Protein AF-A0AAD4LTW0-F1 (afdb_monomer_lite)

Secondary structure (DSSP, 8-state):
---TT-HHHHHHHHHHHHHHHHHHHHHHHHHHHHHHHHHHHHHTTSS---THHHHHHHHHHHHHHHHHHHHHHHH--S---HHHHHHHHHHHHHHHHHHHHHHHHHHHHHHTTT-HHHHHHHHHHHHHHHHHHHH-

Radius of gyration: 19.33 Å; chains: 1; bounding box: 60×32×52 Å

Sequence (136 aa):
MVNFHDPGVIAQDACAYVKLWHAVDGLFIWEFFTTLDYEWSVIVGRRPYRWTIWVYSLTRLSTLVAVVLNMLGFDSKTPLNCQVWAVFELIFAYLAFGAASLLIVLRIVAIWNRNRIAVAIAAGAWLTNIGFLIHG

Structure (mmCIF, N/CA/C/O backbone):
data_AF-A0AAD4LTW0-F1
#
_entry.id   AF-A0AAD4LTW0-F1
#
loop_
_atom_site.group_PDB
_atom_site.id
_atom_site.type_symbol
_atom_site.label_atom_id
_atom_site.label_alt_id
_atom_site.label_comp_id
_atom_site.label_asym_id
_atom_site.label_entity_id
_atom_site.label_seq_id
_atom_site.pdbx_PDB_ins_code
_atom_site.Cartn_x
_atom_site.Cartn_y
_atom_site.Cartn_z
_atom_site.occupancy
_atom_site.B_iso_or_equiv
_atom_site.auth_seq_id
_atom_site.auth_comp_id
_atom_site.auth_asym_id
_atom_site.auth_atom_id
_atom_site.pdbx_PDB_model_num
ATOM 1 N N . MET A 1 1 ? 35.722 -6.492 -3.691 1.00 62.38 1 MET A N 1
ATOM 2 C CA . MET A 1 1 ? 34.555 -5.600 -3.520 1.00 62.38 1 MET A CA 1
ATOM 3 C C . MET A 1 1 ? 33.798 -5.625 -4.835 1.00 62.38 1 MET A C 1
ATOM 5 O O . MET A 1 1 ? 34.456 -5.559 -5.866 1.00 62.38 1 MET A O 1
ATOM 9 N N . VAL A 1 2 ? 32.481 -5.840 -4.819 1.00 77.50 2 VAL A N 1
ATOM 10 C CA . VAL A 1 2 ? 31.675 -5.876 -6.053 1.00 77.50 2 VAL A CA 1
ATOM 11 C C . VAL A 1 2 ? 31.649 -4.469 -6.650 1.00 77.50 2 VAL A C 1
ATOM 13 O O . VAL A 1 2 ? 31.509 -3.497 -5.911 1.00 77.50 2 VAL A O 1
ATOM 16 N N . ASN A 1 3 ? 31.847 -4.353 -7.961 1.00 81.06 3 ASN A N 1
ATOM 17 C CA . ASN A 1 3 ? 31.843 -3.064 -8.640 1.00 81.06 3 ASN A CA 1
ATOM 18 C C . ASN A 1 3 ? 30.417 -2.754 -9.114 1.00 81.06 3 ASN A C 1
ATOM 20 O O . ASN A 1 3 ? 29.970 -3.283 -10.125 1.00 81.06 3 ASN A O 1
ATOM 24 N N . PHE A 1 4 ? 29.690 -1.925 -8.363 1.00 81.69 4 PHE A N 1
ATOM 25 C CA . PHE A 1 4 ? 28.279 -1.600 -8.631 1.00 81.69 4 PHE A CA 1
ATOM 26 C C . PHE A 1 4 ? 28.060 -0.738 -9.887 1.00 81.69 4 PHE A C 1
ATOM 28 O O . PHE A 1 4 ? 26.925 -0.541 -10.307 1.00 81.69 4 PHE A O 1
ATOM 35 N N . HIS A 1 5 ? 29.138 -0.230 -10.492 1.00 84.69 5 HIS A N 1
ATOM 36 C CA . HIS A 1 5 ? 29.098 0.498 -11.762 1.00 84.69 5 HIS A CA 1
ATOM 37 C C . HIS A 1 5 ? 29.347 -0.387 -12.989 1.00 84.69 5 HIS A C 1
ATOM 39 O O . HIS A 1 5 ? 29.292 0.111 -14.113 1.00 84.69 5 HIS A O 1
ATOM 45 N N . ASP A 1 6 ? 29.633 -1.677 -12.800 1.00 88.69 6 ASP A N 1
ATOM 46 C CA . ASP A 1 6 ? 29.799 -2.598 -13.919 1.00 88.69 6 ASP A CA 1
ATOM 47 C C . ASP A 1 6 ? 28.432 -2.868 -14.584 1.00 88.69 6 ASP A C 1
ATOM 49 O O . ASP A 1 6 ? 27.495 -3.295 -13.897 1.00 88.69 6 ASP A O 1
ATOM 53 N N . PRO A 1 7 ? 28.268 -2.638 -15.903 1.00 86.88 7 PRO A N 1
ATOM 54 C CA . PRO A 1 7 ? 26.985 -2.822 -16.588 1.00 86.88 7 PRO A CA 1
ATOM 55 C C . PRO A 1 7 ? 26.425 -4.247 -16.473 1.00 86.88 7 PRO A C 1
ATOM 57 O O . PRO A 1 7 ? 25.207 -4.424 -16.520 1.00 86.88 7 PRO A O 1
ATOM 60 N N . GLY A 1 8 ? 27.283 -5.258 -16.286 1.00 89.00 8 GLY A N 1
ATOM 61 C CA . GLY A 1 8 ? 26.850 -6.637 -16.048 1.00 89.00 8 GLY A CA 1
ATOM 62 C C . GLY A 1 8 ? 26.088 -6.808 -14.730 1.00 89.00 8 GLY A C 1
ATOM 63 O O . GLY A 1 8 ? 25.048 -7.466 -14.701 1.00 89.00 8 GLY A O 1
ATOM 64 N N . VAL A 1 9 ? 26.560 -6.161 -13.660 1.00 88.38 9 VAL A N 1
ATOM 65 C CA . VAL A 1 9 ? 25.932 -6.208 -12.329 1.00 88.38 9 VAL A CA 1
ATOM 66 C C . VAL A 1 9 ? 24.597 -5.464 -12.340 1.00 88.38 9 VAL A C 1
ATOM 68 O O . VAL A 1 9 ? 23.591 -6.003 -11.893 1.00 88.38 9 VAL A O 1
ATOM 71 N N . ILE A 1 10 ? 24.552 -4.276 -12.951 1.00 89.19 10 ILE A N 1
ATOM 72 C CA . ILE A 1 10 ? 23.327 -3.463 -13.048 1.00 89.19 10 ILE A CA 1
ATOM 73 C C . ILE A 1 10 ? 22.215 -4.215 -13.797 1.00 89.19 10 ILE A C 1
ATOM 75 O O . ILE A 1 10 ? 21.058 -4.195 -13.379 1.00 89.19 10 ILE A O 1
ATOM 79 N N . ALA A 1 11 ? 22.550 -4.904 -14.892 1.00 88.69 11 ALA A N 1
ATOM 80 C CA . ALA A 1 11 ? 21.576 -5.687 -15.652 1.00 88.69 11 ALA A CA 1
ATOM 81 C C . ALA A 1 11 ? 21.038 -6.887 -14.852 1.00 88.69 11 ALA A C 1
ATOM 83 O O . ALA A 1 11 ? 19.842 -7.193 -14.907 1.00 88.69 11 ALA A O 1
ATOM 84 N N . GLN A 1 12 ? 21.908 -7.559 -14.093 1.00 89.44 12 GLN A N 1
ATOM 85 C CA . GLN A 1 12 ? 21.513 -8.670 -13.232 1.00 89.44 12 GLN A CA 1
ATOM 86 C C . GLN A 1 12 ? 20.596 -8.198 -12.094 1.00 89.44 12 GLN A C 1
ATOM 88 O O . GLN A 1 12 ? 19.556 -8.818 -11.854 1.00 89.44 12 GLN A O 1
ATOM 93 N N . ASP A 1 13 ? 20.938 -7.079 -11.458 1.00 89.19 13 ASP A N 1
ATOM 94 C CA . ASP A 1 13 ? 20.159 -6.483 -10.374 1.00 89.19 13 ASP A CA 1
ATOM 95 C C . ASP A 1 13 ? 18.794 -5.992 -10.864 1.00 89.19 13 ASP A C 1
ATOM 97 O O . ASP A 1 13 ? 17.779 -6.263 -10.224 1.00 89.19 13 ASP A O 1
ATOM 101 N N . ALA A 1 14 ? 18.727 -5.362 -12.041 1.00 87.56 14 ALA A N 1
ATOM 102 C CA . ALA A 1 14 ? 17.462 -4.954 -12.650 1.00 87.56 14 ALA A CA 1
ATOM 103 C C . ALA A 1 14 ? 16.548 -6.159 -12.938 1.00 87.56 14 ALA A C 1
ATOM 105 O O . ALA A 1 14 ? 15.349 -6.121 -12.658 1.00 87.56 14 ALA A O 1
ATOM 106 N N . CYS A 1 15 ? 17.107 -7.264 -13.443 1.00 88.88 15 CYS A N 1
ATOM 107 C CA . CYS A 1 15 ? 16.342 -8.489 -13.680 1.00 88.88 15 CYS A CA 1
ATOM 108 C C . CYS A 1 15 ? 15.827 -9.111 -12.372 1.00 88.88 15 CYS A C 1
ATOM 110 O O . CYS A 1 15 ? 14.686 -9.577 -12.311 1.00 88.88 15 CYS A O 1
ATOM 112 N N . ALA A 1 16 ? 16.655 -9.126 -11.324 1.00 91.31 16 ALA A N 1
ATOM 113 C CA . ALA A 1 16 ? 16.257 -9.605 -10.004 1.00 91.31 16 ALA A CA 1
ATOM 114 C C . ALA A 1 16 ? 15.154 -8.724 -9.399 1.00 91.31 16 ALA A C 1
ATOM 116 O O . ALA A 1 16 ? 14.165 -9.247 -8.891 1.00 91.31 16 ALA A O 1
ATOM 117 N N . TYR A 1 17 ? 15.285 -7.404 -9.521 1.00 89.81 17 TYR A N 1
ATOM 118 C CA . TYR A 1 17 ? 14.314 -6.425 -9.045 1.00 89.81 17 TYR A CA 1
ATOM 119 C C . TYR A 1 17 ? 12.937 -6.617 -9.693 1.00 89.81 17 TYR A C 1
ATOM 121 O O . TYR A 1 17 ? 11.954 -6.794 -8.978 1.00 89.81 17 TYR A O 1
ATOM 129 N N . VAL A 1 18 ? 12.865 -6.688 -11.026 1.00 90.44 18 VAL A N 1
ATOM 130 C CA . VAL A 1 18 ? 11.595 -6.890 -11.752 1.00 90.44 18 VAL A CA 1
ATOM 131 C C . VAL A 1 18 ? 10.918 -8.205 -11.347 1.00 90.44 18 VAL A C 1
ATOM 133 O O . VAL A 1 18 ? 9.711 -8.248 -11.119 1.00 90.44 18 VAL A O 1
ATOM 136 N N . LYS A 1 19 ? 11.690 -9.289 -11.188 1.00 90.50 19 LYS A N 1
ATOM 137 C CA . LYS A 1 19 ? 11.152 -10.587 -10.743 1.00 90.50 19 LYS A CA 1
ATOM 138 C C . LYS A 1 19 ? 10.603 -10.536 -9.319 1.00 90.50 19 LYS A C 1
ATOM 140 O O . LYS A 1 19 ? 9.567 -11.140 -9.054 1.00 90.50 19 LYS A O 1
ATOM 145 N N . LEU A 1 20 ? 11.301 -9.851 -8.413 1.00 92.81 20 LEU A N 1
ATOM 146 C CA . LEU A 1 20 ? 10.860 -9.694 -7.029 1.00 92.81 20 LEU A CA 1
ATOM 147 C C . LEU A 1 20 ? 9.560 -8.893 -6.953 1.00 92.81 20 LEU A C 1
ATOM 149 O O . LEU A 1 20 ? 8.635 -9.336 -6.277 1.00 92.81 20 LEU A O 1
ATOM 153 N N . TRP A 1 21 ? 9.459 -7.779 -7.681 1.00 91.06 21 TRP A N 1
ATOM 154 C CA . TRP A 1 21 ? 8.232 -6.979 -7.725 1.00 91.06 21 TRP A CA 1
ATOM 155 C C . TRP A 1 21 ? 7.055 -7.763 -8.285 1.00 91.06 21 TRP A C 1
ATOM 157 O O . TRP A 1 21 ? 6.048 -7.886 -7.599 1.00 91.06 21 TRP A O 1
ATOM 167 N N . HIS A 1 22 ? 7.217 -8.442 -9.423 1.00 89.50 22 HIS A N 1
ATOM 168 C CA . HIS A 1 22 ? 6.144 -9.280 -9.962 1.00 89.50 22 HIS A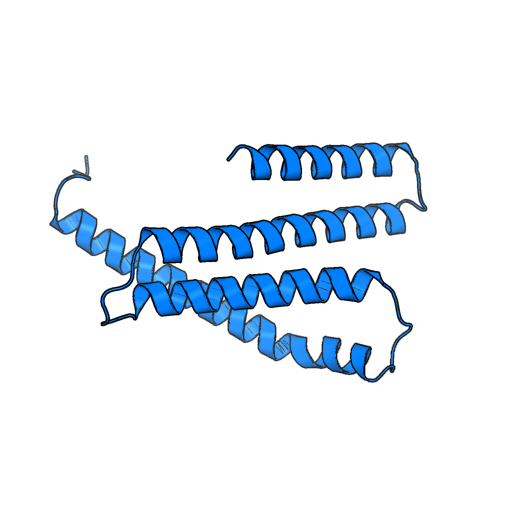 CA 1
ATOM 169 C C . HIS A 1 22 ? 5.698 -10.403 -9.013 1.00 89.50 22 HIS A C 1
ATOM 171 O O . HIS A 1 22 ? 4.518 -10.756 -8.994 1.00 89.50 22 HIS A O 1
ATOM 177 N N . ALA A 1 23 ? 6.607 -10.969 -8.213 1.00 93.75 23 ALA A N 1
ATOM 178 C CA . ALA A 1 23 ? 6.243 -11.971 -7.213 1.00 93.75 23 ALA A CA 1
ATOM 179 C C . ALA A 1 23 ? 5.410 -11.368 -6.067 1.00 93.75 23 ALA A C 1
ATOM 181 O O . ALA A 1 23 ? 4.416 -11.965 -5.649 1.00 93.75 23 ALA A O 1
ATOM 182 N N . VAL A 1 24 ? 5.795 -10.186 -5.576 1.00 91.81 24 VAL A N 1
ATOM 183 C CA . VAL A 1 24 ? 5.065 -9.460 -4.523 1.00 91.81 24 VAL A CA 1
ATOM 184 C C . VAL A 1 24 ? 3.706 -8.975 -5.032 1.00 91.81 24 VAL A C 1
ATOM 186 O O . VAL A 1 24 ? 2.700 -9.161 -4.350 1.00 91.81 24 VAL A O 1
ATOM 189 N N . ASP A 1 25 ? 3.653 -8.441 -6.249 1.00 90.44 25 ASP A N 1
ATOM 190 C CA . ASP A 1 25 ? 2.425 -8.000 -6.911 1.00 90.44 25 ASP A CA 1
ATOM 191 C C . ASP A 1 25 ? 1.445 -9.158 -7.098 1.00 90.44 25 ASP A C 1
ATOM 193 O O . ASP A 1 25 ? 0.264 -9.048 -6.767 1.00 90.44 25 ASP A O 1
ATOM 197 N N . GLY A 1 26 ? 1.940 -10.309 -7.566 1.00 90.50 26 GLY A N 1
ATOM 198 C CA . GLY A 1 26 ? 1.138 -11.521 -7.706 1.00 90.50 26 GLY A CA 1
ATOM 199 C C . GLY A 1 26 ? 0.565 -11.998 -6.370 1.00 90.50 26 GLY A C 1
ATOM 200 O O . GLY A 1 26 ? -0.613 -12.357 -6.298 1.00 90.50 26 GLY A O 1
ATOM 201 N N . LEU A 1 27 ? 1.363 -11.949 -5.298 1.00 92.81 27 LEU A N 1
ATOM 202 C CA . LEU A 1 27 ? 0.902 -12.273 -3.947 1.00 92.81 27 LEU A CA 1
ATOM 203 C C . LEU A 1 27 ? -0.183 -11.296 -3.472 1.00 92.81 27 LEU A C 1
ATOM 205 O O . LEU A 1 27 ? -1.197 -11.729 -2.926 1.00 92.81 27 LEU A O 1
ATOM 209 N N . PHE A 1 28 ? -0.003 -9.999 -3.720 1.00 89.50 28 PHE A N 1
ATOM 210 C CA . PHE A 1 28 ? -0.979 -8.980 -3.351 1.00 89.50 28 PHE A CA 1
ATOM 211 C C . PHE A 1 28 ? -2.309 -9.165 -4.096 1.00 89.50 28 PHE A C 1
ATOM 213 O O . PHE A 1 28 ? -3.381 -9.111 -3.493 1.00 89.50 28 PHE A O 1
ATOM 220 N N . ILE A 1 29 ? -2.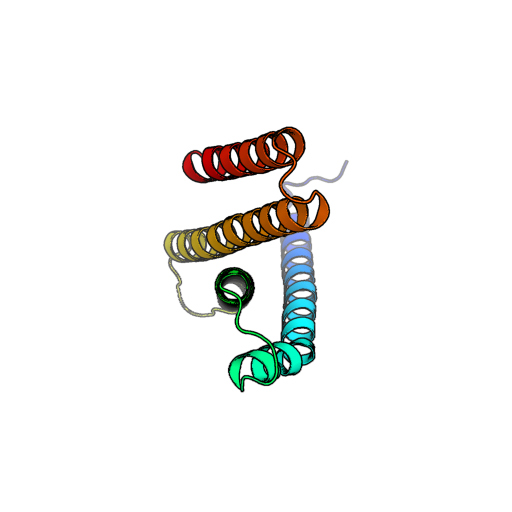255 -9.447 -5.400 1.00 90.00 29 ILE A N 1
ATOM 221 C CA . ILE A 1 29 ? -3.439 -9.733 -6.219 1.00 90.00 29 ILE A CA 1
ATOM 222 C C . ILE A 1 29 ? -4.152 -10.998 -5.718 1.00 90.00 29 ILE A C 1
ATOM 224 O O . ILE A 1 29 ? -5.380 -11.015 -5.609 1.00 90.00 29 ILE A O 1
ATOM 228 N N . TRP A 1 30 ? -3.404 -12.047 -5.365 1.00 91.94 30 TRP A N 1
ATOM 229 C CA . TRP A 1 30 ? -3.968 -13.267 -4.782 1.00 91.94 30 TRP A CA 1
ATOM 230 C C . TRP A 1 30 ? -4.690 -12.995 -3.455 1.00 91.94 30 TRP A C 1
ATOM 232 O O . TRP A 1 30 ? -5.837 -13.413 -3.257 1.00 91.94 30 TRP A O 1
ATOM 242 N N . GLU A 1 31 ? -4.044 -12.263 -2.545 1.00 89.50 31 GLU A N 1
ATOM 243 C CA . GLU A 1 31 ? -4.652 -11.850 -1.279 1.00 89.50 31 GLU A CA 1
ATOM 244 C C . GLU A 1 31 ? -5.902 -10.999 -1.528 1.00 89.50 31 GLU A C 1
ATOM 246 O O . GLU A 1 31 ? -6.921 -11.156 -0.851 1.00 89.50 31 GLU A O 1
ATOM 251 N N . PHE A 1 32 ? -5.878 -10.157 -2.562 1.00 88.19 32 PHE A N 1
ATOM 252 C CA . PHE A 1 32 ? -7.031 -9.367 -2.944 1.00 88.19 32 PHE A CA 1
ATOM 253 C C . PHE A 1 32 ? -8.209 -10.264 -3.377 1.00 88.19 32 PHE A C 1
ATOM 255 O O . PHE A 1 32 ? -9.306 -10.176 -2.826 1.00 88.19 32 PHE A O 1
ATOM 262 N N . PHE A 1 33 ? -8.026 -11.187 -4.313 1.00 88.56 33 PHE A N 1
ATOM 263 C CA . PHE A 1 33 ? -9.154 -12.022 -4.744 1.00 88.56 33 PHE A CA 1
ATOM 264 C C . PHE A 1 33 ? -9.727 -12.886 -3.614 1.00 88.56 33 PHE A C 1
ATOM 266 O O . PHE A 1 33 ? -10.944 -12.971 -3.469 1.00 88.56 33 PHE A O 1
ATOM 273 N N . THR A 1 34 ? -8.874 -13.449 -2.758 1.00 88.12 34 THR A N 1
ATOM 274 C CA . THR A 1 34 ? -9.317 -14.294 -1.633 1.00 88.12 34 THR A CA 1
ATOM 275 C C . THR A 1 34 ? -10.067 -13.530 -0.536 1.00 88.12 34 THR A C 1
ATOM 277 O O . THR A 1 34 ? -10.885 -14.110 0.174 1.00 88.12 34 THR A O 1
ATOM 280 N N . THR A 1 35 ? -9.843 -12.221 -0.398 1.00 83.62 35 THR A N 1
ATOM 281 C CA . THR A 1 35 ? -10.519 -11.373 0.603 1.00 83.62 35 THR A CA 1
ATOM 282 C C . THR A 1 35 ? -11.703 -10.581 0.035 1.00 83.62 35 THR A C 1
ATOM 284 O O . THR A 1 35 ? -12.371 -9.845 0.765 1.00 83.62 35 THR A O 1
ATOM 287 N N . LEU A 1 36 ? -12.002 -10.719 -1.261 1.00 82.06 36 LEU A N 1
ATOM 288 C CA . LEU A 1 36 ? -13.084 -9.992 -1.935 1.00 82.06 36 LEU A CA 1
ATOM 289 C C . LEU A 1 36 ? -14.478 -10.413 -1.439 1.00 82.06 36 LEU A C 1
ATOM 291 O O . LEU A 1 36 ? -15.354 -9.562 -1.273 1.00 82.06 36 LEU A O 1
ATOM 295 N N . ASP A 1 37 ? -14.659 -11.690 -1.094 1.00 77.25 37 ASP A N 1
ATOM 296 C CA . ASP A 1 37 ? -15.910 -12.217 -0.528 1.00 77.25 37 ASP A CA 1
ATOM 297 C C . ASP A 1 37 ? -16.329 -11.488 0.757 1.00 77.25 37 ASP A C 1
ATOM 299 O O . ASP A 1 37 ? -17.514 -11.233 0.999 1.00 77.25 37 ASP A O 1
ATOM 303 N N . TYR A 1 38 ? -15.351 -11.105 1.584 1.00 72.38 38 TYR A N 1
ATOM 304 C CA . TYR A 1 38 ? -15.607 -10.383 2.825 1.00 72.38 38 TYR A CA 1
ATOM 305 C C . TYR A 1 38 ? -16.183 -8.990 2.556 1.00 72.38 38 TYR A C 1
ATOM 307 O O . TYR A 1 38 ? -17.183 -8.613 3.171 1.00 72.38 38 TYR A O 1
ATOM 315 N N . GLU A 1 39 ? -15.613 -8.239 1.614 1.00 72.50 39 GLU A N 1
ATOM 316 C CA . GLU A 1 39 ? -16.107 -6.902 1.268 1.00 72.50 39 GLU A CA 1
ATOM 317 C C . GLU A 1 39 ? -17.456 -6.952 0.560 1.00 72.50 39 GLU A C 1
ATOM 319 O O . GLU A 1 39 ? -18.356 -6.179 0.895 1.00 72.50 39 GLU A O 1
ATOM 324 N N . TRP A 1 40 ? -17.646 -7.917 -0.343 1.00 73.06 40 TRP A N 1
ATOM 325 C CA . TRP A 1 40 ? -18.937 -8.124 -0.989 1.00 73.06 40 TRP A CA 1
ATOM 326 C C . TRP A 1 40 ? -20.037 -8.408 0.041 1.00 73.06 40 TRP A C 1
ATOM 328 O O . TRP A 1 40 ? -21.121 -7.829 -0.019 1.00 73.06 40 TRP A O 1
ATOM 338 N N . SER A 1 41 ? -19.739 -9.208 1.072 1.00 73.19 41 SER A N 1
ATOM 339 C CA . SER A 1 41 ? -20.685 -9.481 2.163 1.00 73.19 41 SER A CA 1
ATOM 340 C C . SER A 1 41 ? -21.071 -8.236 2.981 1.00 73.19 41 SER A C 1
ATOM 342 O O . SER A 1 41 ? -22.183 -8.163 3.513 1.00 73.19 41 SER A O 1
ATOM 344 N N . VAL A 1 42 ? -20.174 -7.250 3.067 1.00 70.75 42 VAL A N 1
ATOM 345 C CA . VAL A 1 42 ? -20.404 -5.968 3.744 1.00 70.75 42 VAL A CA 1
ATOM 346 C C . VAL A 1 42 ? -21.259 -5.042 2.877 1.00 70.75 42 VAL A C 1
ATOM 348 O O . VAL A 1 42 ? -22.202 -4.444 3.391 1.00 70.75 42 VAL A O 1
ATOM 351 N N . ILE A 1 43 ? -20.983 -4.973 1.570 1.00 70.88 43 ILE A N 1
ATOM 352 C CA . ILE A 1 43 ? -21.750 -4.168 0.603 1.00 70.88 43 ILE A CA 1
ATOM 353 C C . ILE A 1 43 ? -23.186 -4.692 0.467 1.00 70.88 43 ILE A C 1
ATOM 355 O O . ILE A 1 43 ? -24.129 -3.907 0.446 1.00 70.88 43 ILE A O 1
ATOM 359 N N . VAL A 1 44 ? -23.370 -6.017 0.465 1.00 76.38 44 VAL A N 1
ATOM 360 C CA . VAL A 1 44 ? -24.689 -6.681 0.428 1.00 76.38 44 VAL A CA 1
ATOM 361 C C . VAL A 1 44 ? -25.495 -6.464 1.727 1.00 76.38 44 VAL A C 1
ATOM 363 O O . VAL A 1 44 ? -26.651 -6.867 1.824 1.00 76.38 44 VAL A O 1
ATOM 366 N N . GLY A 1 45 ? -24.929 -5.796 2.738 1.00 67.69 45 GLY A N 1
ATOM 367 C CA . GLY A 1 45 ? -25.661 -5.391 3.940 1.00 67.69 45 GLY A CA 1
ATOM 368 C C . GLY A 1 45 ? -25.847 -6.507 4.968 1.00 67.69 45 GLY A C 1
ATOM 369 O O . GLY A 1 45 ? -26.646 -6.363 5.891 1.00 67.69 45 GLY A O 1
ATOM 370 N N . ARG A 1 46 ? -25.089 -7.612 4.876 1.00 64.81 46 ARG A N 1
ATOM 371 C CA . ARG A 1 46 ? -25.121 -8.676 5.900 1.00 64.81 46 ARG A CA 1
ATOM 372 C C . ARG A 1 46 ? -24.455 -8.265 7.222 1.00 64.81 46 ARG A C 1
ATOM 374 O O . ARG A 1 46 ? -24.533 -9.011 8.195 1.00 64.81 46 ARG A O 1
ATOM 381 N N . ARG A 1 47 ? -23.781 -7.109 7.276 1.00 67.81 47 ARG A N 1
ATOM 382 C CA . ARG A 1 47 ? -23.071 -6.586 8.458 1.00 67.81 47 ARG A CA 1
ATOM 383 C C . ARG A 1 47 ? -23.432 -5.118 8.729 1.00 67.81 47 ARG A C 1
ATOM 385 O O . ARG A 1 47 ? -23.769 -4.402 7.789 1.00 67.81 47 ARG A O 1
ATOM 392 N N . PRO A 1 48 ? -23.343 -4.648 9.991 1.00 68.25 48 PRO A N 1
ATOM 393 C CA . PRO A 1 48 ? -23.671 -3.268 10.339 1.00 68.25 48 PRO A CA 1
ATOM 394 C C . PRO A 1 48 ? -22.764 -2.282 9.598 1.00 68.25 48 PRO A C 1
ATOM 396 O O . PRO A 1 48 ? -21.536 -2.370 9.673 1.00 68.25 48 PRO A O 1
ATOM 399 N N . TYR A 1 49 ? -23.387 -1.326 8.911 1.00 66.19 49 TYR A N 1
ATOM 400 C CA . TYR A 1 49 ? -22.703 -0.287 8.153 1.00 66.19 49 TYR A CA 1
ATOM 401 C C . TYR A 1 49 ? -21.865 0.603 9.081 1.00 66.19 49 TYR A C 1
ATOM 403 O O . TYR A 1 49 ? -22.378 1.209 10.024 1.00 66.19 49 TYR A O 1
ATOM 411 N N . ARG A 1 50 ? -20.557 0.684 8.820 1.00 77.19 50 ARG A N 1
ATOM 412 C CA . ARG A 1 50 ? -19.630 1.591 9.509 1.00 77.19 50 ARG A CA 1
ATOM 413 C C . ARG A 1 50 ? -18.891 2.415 8.466 1.00 77.19 50 ARG A C 1
ATOM 415 O O . ARG A 1 50 ? -18.305 1.845 7.553 1.00 77.19 50 ARG A O 1
ATOM 422 N N . TRP A 1 51 ? -18.833 3.734 8.650 1.00 79.75 51 TRP A N 1
ATOM 423 C CA . TRP A 1 51 ? -18.094 4.643 7.759 1.00 79.75 51 TRP A CA 1
ATOM 424 C C . TRP A 1 51 ? -16.622 4.233 7.556 1.00 79.75 51 TRP A C 1
ATOM 426 O O . TRP A 1 51 ? -16.050 4.449 6.494 1.00 79.75 51 TRP A O 1
ATOM 436 N N . THR A 1 52 ? -16.020 3.563 8.543 1.00 80.62 52 THR A N 1
ATOM 437 C CA . THR A 1 52 ? -14.637 3.065 8.487 1.00 80.62 52 THR A CA 1
ATOM 438 C C . THR A 1 52 ? -14.377 2.056 7.362 1.00 80.62 52 THR A C 1
ATOM 440 O O . THR A 1 52 ? -13.225 1.879 6.979 1.00 80.62 52 THR A O 1
ATOM 443 N N . ILE A 1 53 ? -15.414 1.399 6.828 1.00 81.12 53 ILE A N 1
ATOM 444 C CA . ILE A 1 53 ? -15.293 0.501 5.668 1.00 81.12 53 ILE A CA 1
ATOM 445 C C . ILE A 1 53 ? -14.873 1.262 4.411 1.00 81.12 53 ILE A C 1
ATOM 447 O O . ILE A 1 53 ? -14.056 0.747 3.664 1.00 81.12 53 ILE A O 1
ATOM 451 N N . TRP A 1 54 ? -15.327 2.502 4.212 1.00 81.75 54 TRP A N 1
ATOM 452 C CA . TRP A 1 54 ? -14.912 3.292 3.048 1.00 81.75 54 TRP A CA 1
ATOM 453 C C . TRP A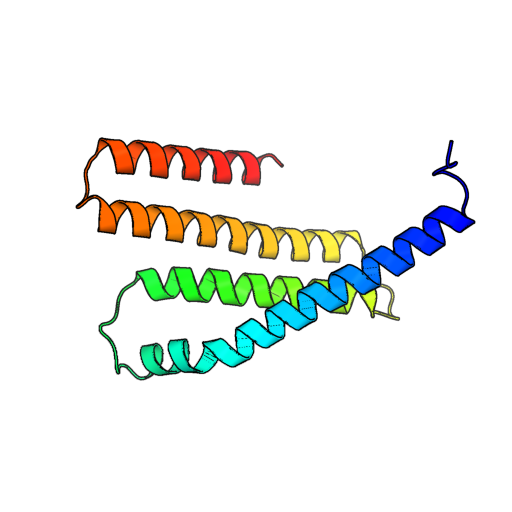 1 54 ? -13.418 3.586 3.052 1.00 81.75 54 TRP A C 1
ATOM 455 O O . TRP A 1 54 ? -12.774 3.485 2.015 1.00 81.75 54 TRP A O 1
ATOM 465 N N . VAL A 1 55 ? -12.854 3.892 4.224 1.00 85.56 55 VAL A N 1
ATOM 466 C CA . VAL A 1 55 ? -11.405 4.093 4.373 1.00 85.56 55 VAL A CA 1
ATOM 467 C C . VAL A 1 55 ? -10.653 2.795 4.069 1.00 85.56 55 VAL A C 1
ATOM 469 O O . VAL A 1 55 ? -9.631 2.827 3.395 1.00 85.56 55 VAL A O 1
ATOM 472 N N . TYR A 1 56 ? -11.187 1.653 4.514 1.00 85.12 56 TYR A N 1
ATOM 473 C CA . TYR A 1 56 ? -10.609 0.336 4.246 1.00 85.12 56 TYR A CA 1
ATOM 474 C C . TYR A 1 56 ? -10.618 -0.009 2.756 1.00 85.12 56 TYR A C 1
ATOM 476 O O . TYR A 1 56 ? -9.569 -0.329 2.197 1.00 85.12 56 TYR A O 1
ATOM 484 N N . SER A 1 57 ? -11.768 0.124 2.096 1.00 85.50 57 SER A N 1
ATOM 485 C CA . SER A 1 57 ? -11.876 -0.150 0.665 1.00 85.50 57 SER A CA 1
ATOM 486 C C . SER A 1 57 ? -11.061 0.846 -0.161 1.00 85.50 57 SER A C 1
ATOM 488 O O . SER A 1 57 ? -10.450 0.447 -1.145 1.00 85.50 57 SER A O 1
ATOM 490 N N . LEU A 1 58 ? -10.962 2.113 0.260 1.00 88.12 58 LEU A N 1
ATOM 491 C CA . LEU A 1 58 ? -10.111 3.105 -0.400 1.00 88.12 58 LEU A CA 1
ATOM 492 C C . LEU A 1 58 ? -8.637 2.692 -0.366 1.00 88.12 58 LEU A C 1
ATOM 494 O O . LEU A 1 58 ? -8.014 2.676 -1.420 1.00 88.12 58 LEU A O 1
ATOM 498 N N . THR A 1 59 ? -8.102 2.314 0.805 1.00 89.06 59 THR A N 1
ATOM 499 C CA . THR A 1 59 ? -6.722 1.810 0.932 1.00 89.06 59 THR A CA 1
ATOM 500 C C . THR A 1 59 ? -6.469 0.646 -0.012 1.00 89.06 59 THR A C 1
ATOM 502 O O . THR A 1 59 ? -5.421 0.564 -0.640 1.00 89.06 59 THR A O 1
ATOM 505 N N . ARG A 1 60 ? -7.426 -0.275 -0.084 1.00 87.75 60 ARG A N 1
ATOM 506 C CA . ARG A 1 60 ? -7.272 -1.529 -0.808 1.00 87.75 60 ARG A CA 1
ATOM 507 C C . ARG A 1 60 ? -7.390 -1.358 -2.323 1.00 87.75 60 ARG A C 1
ATOM 509 O O . ARG A 1 60 ? -6.690 -2.020 -3.082 1.00 87.75 60 ARG A O 1
ATOM 516 N N . LEU A 1 61 ? -8.267 -0.461 -2.765 1.00 89.19 61 LEU A N 1
ATOM 517 C CA . LEU A 1 61 ? -8.382 -0.093 -4.172 1.00 89.19 61 LEU A CA 1
ATOM 518 C C . LEU A 1 61 ? -7.179 0.738 -4.621 1.00 89.19 61 LEU A C 1
ATOM 520 O O . LEU A 1 61 ? -6.681 0.513 -5.719 1.00 89.19 61 LEU A O 1
ATOM 524 N N . SER A 1 62 ? -6.673 1.655 -3.790 1.00 89.31 62 SER A N 1
ATOM 525 C CA . SER A 1 62 ? -5.497 2.448 -4.153 1.00 89.31 62 SER A CA 1
ATOM 526 C C . SER A 1 62 ? -4.224 1.606 -4.235 1.00 89.31 62 SER A C 1
ATOM 528 O O . SER A 1 62 ? -3.448 1.806 -5.167 1.00 89.31 62 SER A O 1
ATOM 530 N N . THR A 1 63 ? -4.029 0.621 -3.350 1.00 89.44 63 THR A N 1
ATOM 531 C CA . THR A 1 63 ? -2.924 -0.344 -3.489 1.00 89.44 63 THR A CA 1
ATOM 532 C C . THR A 1 63 ? -3.070 -1.216 -4.731 1.00 89.44 63 THR A C 1
ATOM 534 O O . THR A 1 63 ? -2.083 -1.421 -5.429 1.00 89.44 63 THR A O 1
ATOM 537 N N . LEU A 1 64 ? -4.281 -1.679 -5.065 1.00 90.44 64 LEU A N 1
ATOM 538 C CA . LEU A 1 64 ? -4.500 -2.448 -6.294 1.00 90.44 64 LEU A CA 1
ATOM 539 C C . LEU A 1 64 ? -4.169 -1.624 -7.544 1.00 90.44 64 LEU A C 1
ATOM 541 O O . LEU A 1 64 ? -3.503 -2.124 -8.445 1.00 90.44 64 LEU A O 1
ATOM 545 N N . VAL A 1 65 ? -4.591 -0.358 -7.590 1.00 90.56 65 VAL A N 1
ATOM 546 C CA . VAL A 1 65 ? -4.249 0.545 -8.699 1.00 90.56 65 VAL A CA 1
ATOM 547 C C . VAL A 1 65 ? -2.736 0.752 -8.787 1.00 90.56 65 VAL A C 1
ATOM 549 O O . VAL A 1 65 ? -2.193 0.683 -9.886 1.00 90.56 65 VAL A O 1
ATOM 552 N N . ALA A 1 66 ? -2.044 0.941 -7.658 1.00 90.56 66 ALA A N 1
ATOM 553 C CA . ALA A 1 66 ? -0.587 1.076 -7.639 1.00 90.56 66 ALA A CA 1
ATOM 554 C C . ALA A 1 66 ? 0.121 -0.180 -8.180 1.00 90.56 66 ALA A C 1
ATOM 556 O O . ALA A 1 66 ? 0.987 -0.061 -9.039 1.00 90.56 66 ALA A O 1
ATOM 557 N N . VAL A 1 67 ? -0.306 -1.376 -7.760 1.00 90.62 67 VAL A N 1
ATOM 558 C CA . VAL A 1 67 ? 0.241 -2.657 -8.247 1.00 90.62 67 VAL A CA 1
ATOM 559 C C . VAL A 1 67 ? 0.022 -2.827 -9.753 1.00 90.62 67 VAL A C 1
ATOM 561 O O . VAL A 1 67 ? 0.935 -3.204 -10.483 1.00 90.62 67 VAL A O 1
ATOM 564 N N . VAL A 1 68 ? -1.167 -2.492 -10.260 1.00 89.38 68 VAL A N 1
ATOM 565 C CA . VAL A 1 68 ? -1.447 -2.560 -11.704 1.00 89.38 68 VAL A CA 1
ATOM 566 C C . VAL A 1 68 ? -0.583 -1.564 -12.486 1.00 89.38 68 VAL A C 1
ATOM 568 O O . VAL A 1 68 ? -0.054 -1.914 -13.540 1.00 89.38 68 VAL A O 1
ATOM 571 N N . LEU A 1 69 ? -0.403 -0.339 -11.981 1.00 88.00 69 LEU A N 1
ATOM 572 C CA . LEU A 1 69 ? 0.475 0.658 -12.604 1.00 88.00 69 LEU A CA 1
ATOM 573 C C . LEU A 1 69 ? 1.941 0.212 -12.612 1.00 88.00 69 LEU A C 1
ATOM 575 O O . LEU A 1 69 ? 2.635 0.455 -13.600 1.00 88.00 69 LEU A O 1
ATOM 579 N N . ASN A 1 70 ? 2.392 -0.457 -11.553 1.00 88.00 70 ASN A N 1
ATOM 580 C CA . ASN A 1 70 ? 3.739 -1.002 -11.445 1.00 88.00 70 ASN A CA 1
ATOM 581 C C . ASN A 1 70 ? 3.977 -2.103 -12.498 1.00 88.00 70 ASN A C 1
ATOM 583 O O . ASN A 1 70 ? 4.913 -2.008 -13.294 1.00 88.00 70 ASN A O 1
ATOM 587 N N . MET A 1 71 ? 3.053 -3.067 -12.617 1.00 86.75 71 MET A N 1
ATOM 588 C CA . MET A 1 71 ? 3.126 -4.112 -13.648 1.00 86.75 71 MET A CA 1
ATOM 589 C C . MET A 1 71 ? 3.124 -3.537 -15.072 1.00 86.75 71 MET A C 1
ATOM 591 O O . MET A 1 71 ? 3.915 -3.966 -15.912 1.00 86.75 71 MET A O 1
ATOM 595 N N . LEU A 1 72 ? 2.266 -2.547 -15.347 1.00 86.25 72 LEU A N 1
ATOM 596 C CA . LEU A 1 72 ? 2.221 -1.871 -16.648 1.00 86.25 72 LEU A CA 1
ATOM 597 C C . LEU A 1 72 ? 3.514 -1.102 -16.947 1.00 86.25 72 LEU A C 1
ATOM 599 O O . LEU A 1 72 ? 3.926 -1.040 -18.103 1.00 86.25 72 LEU A O 1
ATOM 603 N N . GLY A 1 73 ? 4.159 -0.535 -15.925 1.00 84.06 73 GLY A N 1
ATOM 604 C CA . GLY A 1 73 ? 5.434 0.166 -16.062 1.00 84.06 73 GLY A CA 1
ATOM 605 C C . GLY A 1 73 ? 6.563 -0.746 -16.539 1.00 84.06 73 GLY A C 1
ATOM 606 O O . GLY A 1 73 ? 7.336 -0.354 -17.412 1.00 84.06 73 GLY A O 1
ATOM 607 N N . PHE A 1 74 ? 6.625 -1.974 -16.017 1.00 81.69 74 PHE A N 1
ATOM 608 C CA . PHE A 1 74 ? 7.674 -2.935 -16.369 1.00 81.69 74 PHE A CA 1
ATOM 609 C C . PHE A 1 74 ? 7.417 -3.706 -17.673 1.00 81.69 74 PHE A C 1
ATOM 611 O O . PHE A 1 74 ? 8.381 -4.048 -18.358 1.00 81.69 74 PHE A O 1
ATOM 618 N N . ASP A 1 75 ? 6.156 -3.963 -18.041 1.00 81.19 75 ASP A N 1
ATOM 619 C CA . ASP A 1 75 ? 5.803 -4.744 -19.244 1.00 81.19 75 ASP A CA 1
ATOM 620 C C . ASP A 1 75 ? 5.528 -3.879 -20.494 1.00 81.19 75 ASP A C 1
ATOM 622 O O . ASP A 1 75 ? 5.372 -4.389 -21.609 1.00 81.19 75 ASP A O 1
ATOM 626 N N . SER A 1 76 ? 5.481 -2.549 -20.354 1.00 77.56 76 SER A N 1
ATOM 627 C CA . SER A 1 76 ? 5.179 -1.671 -21.485 1.00 77.56 76 SER A CA 1
ATOM 628 C C . SER A 1 76 ? 6.264 -1.711 -22.564 1.00 77.56 76 SER A C 1
ATOM 630 O O . SER A 1 76 ? 7.409 -1.311 -22.360 1.00 77.56 76 SER A O 1
ATOM 632 N N . LYS A 1 77 ? 5.863 -2.109 -23.777 1.00 70.12 77 LYS A N 1
ATOM 633 C CA . LYS A 1 77 ? 6.675 -1.994 -25.003 1.00 70.12 77 LYS A CA 1
ATOM 634 C C . LYS A 1 77 ? 6.482 -0.664 -25.736 1.00 70.12 77 LYS A C 1
ATOM 636 O O . LYS A 1 77 ? 7.121 -0.434 -26.761 1.00 70.12 77 LYS A O 1
ATOM 641 N N . THR A 1 78 ? 5.579 0.191 -25.257 1.00 76.06 78 THR A N 1
ATOM 642 C CA . THR A 1 78 ? 5.303 1.510 -25.838 1.00 76.06 78 THR A CA 1
ATOM 643 C C . THR A 1 78 ? 6.078 2.599 -25.090 1.00 76.06 78 THR A C 1
ATOM 645 O O . THR A 1 78 ? 6.366 2.438 -23.901 1.00 76.06 78 THR A O 1
ATOM 648 N N . PRO A 1 79 ? 6.439 3.713 -25.757 1.00 71.19 79 PRO A N 1
ATOM 649 C CA . PRO A 1 79 ? 7.144 4.812 -25.107 1.00 71.19 79 PRO A CA 1
ATOM 650 C C . PRO A 1 79 ? 6.227 5.481 -24.076 1.00 71.19 79 PRO A C 1
ATOM 652 O O . PRO A 1 79 ? 5.336 6.256 -24.423 1.00 71.19 79 PRO A O 1
ATOM 655 N N . LEU A 1 80 ? 6.444 5.167 -22.800 1.00 76.25 80 LEU A N 1
ATOM 656 C CA . LEU A 1 80 ? 5.808 5.842 -21.675 1.00 76.25 80 LEU A CA 1
ATOM 657 C C . LEU A 1 80 ? 6.693 6.988 -21.187 1.00 76.25 80 LEU A C 1
ATOM 659 O O . LEU A 1 80 ? 7.915 6.872 -21.106 1.00 76.25 80 LEU A O 1
ATOM 663 N N . ASN A 1 81 ? 6.064 8.097 -20.803 1.00 84.69 81 ASN A N 1
ATOM 664 C CA . ASN A 1 81 ? 6.755 9.163 -20.089 1.00 84.69 81 ASN A CA 1
ATOM 665 C C . ASN A 1 81 ? 7.028 8.697 -18.654 1.00 84.69 81 ASN A C 1
ATOM 667 O O . ASN A 1 81 ? 6.127 8.744 -17.814 1.00 84.69 81 ASN A O 1
ATOM 671 N N . CYS A 1 82 ? 8.267 8.282 -18.368 1.00 83.00 82 CYS A N 1
ATOM 672 C CA . CYS A 1 82 ? 8.673 7.754 -17.058 1.00 83.00 82 CYS A CA 1
ATOM 673 C C . CYS A 1 82 ? 8.323 8.696 -15.899 1.00 83.00 82 CYS A C 1
ATOM 675 O O . CYS A 1 82 ? 7.936 8.241 -14.830 1.00 83.00 82 CYS A O 1
ATOM 677 N N . GLN A 1 83 ? 8.395 10.011 -16.123 1.00 87.12 83 GLN A N 1
ATOM 678 C CA . GLN A 1 83 ? 8.028 11.008 -15.119 1.00 87.12 83 GLN A CA 1
ATOM 679 C C . GLN A 1 83 ? 6.534 10.968 -14.774 1.00 87.12 83 GLN A C 1
ATOM 681 O O . GLN A 1 83 ? 6.168 11.061 -13.609 1.00 87.12 83 GLN A O 1
ATOM 686 N N . VAL A 1 84 ? 5.665 10.825 -15.776 1.00 87.62 84 VAL A N 1
ATOM 687 C CA . VAL A 1 84 ? 4.212 10.809 -15.567 1.00 87.62 84 VAL A CA 1
ATOM 688 C C . VAL A 1 84 ? 3.807 9.524 -14.855 1.00 87.62 84 VAL A C 1
ATOM 690 O O . VAL A 1 84 ? 3.069 9.573 -13.877 1.00 87.62 84 VAL A O 1
ATOM 693 N N . TRP A 1 85 ? 4.340 8.389 -15.310 1.00 88.50 85 TRP A N 1
ATOM 694 C CA . TRP A 1 85 ? 4.123 7.092 -14.675 1.00 88.50 85 TRP A CA 1
ATOM 695 C C . TRP A 1 85 ? 4.549 7.094 -13.201 1.00 88.50 85 TRP A C 1
ATOM 697 O O . TRP A 1 85 ? 3.729 6.777 -12.341 1.00 88.50 85 TRP A O 1
ATOM 707 N N . ALA A 1 86 ? 5.767 7.559 -12.905 1.00 87.62 86 ALA A N 1
ATOM 708 C CA . ALA A 1 86 ? 6.279 7.619 -11.539 1.00 87.62 86 ALA A CA 1
ATOM 709 C C . ALA A 1 86 ? 5.420 8.515 -10.633 1.00 87.62 86 ALA A C 1
ATOM 711 O O . ALA A 1 86 ? 5.152 8.158 -9.491 1.00 87.62 86 ALA A O 1
ATOM 712 N N . VAL A 1 87 ? 4.940 9.660 -11.136 1.00 90.00 87 VAL A N 1
ATOM 713 C CA . VAL A 1 87 ? 4.054 10.549 -10.366 1.00 90.00 87 VAL A CA 1
ATOM 714 C C . VAL A 1 87 ? 2.714 9.879 -10.074 1.00 90.00 87 VAL A C 1
ATOM 716 O O . VAL A 1 87 ? 2.228 9.964 -8.948 1.00 90.00 87 VAL A O 1
ATOM 719 N N . PHE A 1 88 ? 2.114 9.194 -11.051 1.00 88.56 88 PHE A N 1
ATOM 720 C CA . PHE A 1 88 ? 0.860 8.476 -10.823 1.00 88.56 88 PHE A CA 1
ATOM 721 C C . PHE A 1 88 ? 1.030 7.357 -9.797 1.00 88.56 88 PHE A C 1
ATOM 723 O O . PHE A 1 88 ? 0.248 7.286 -8.849 1.00 88.56 88 PHE A O 1
ATOM 730 N N . GLU A 1 89 ? 2.057 6.523 -9.948 1.00 89.31 89 GLU A N 1
ATOM 731 C CA . GLU A 1 89 ? 2.360 5.456 -8.995 1.00 89.31 89 GLU A CA 1
ATOM 732 C C . GLU A 1 89 ? 2.568 6.011 -7.578 1.00 89.31 89 GLU A C 1
ATOM 734 O O . GLU A 1 89 ? 1.963 5.516 -6.624 1.00 89.31 89 GLU A O 1
ATOM 739 N N . LEU A 1 90 ? 3.326 7.105 -7.452 1.00 89.69 90 LEU A N 1
ATOM 740 C CA . LEU A 1 90 ? 3.589 7.768 -6.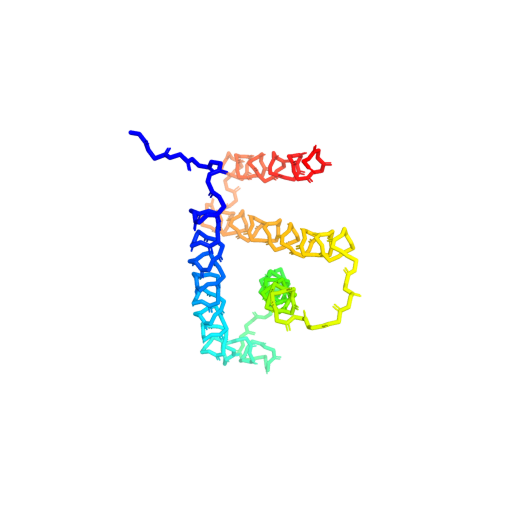178 1.00 89.69 90 LEU A CA 1
ATOM 741 C C . LEU A 1 90 ? 2.307 8.284 -5.515 1.00 89.69 90 LEU A C 1
ATOM 743 O O . LEU A 1 90 ? 2.095 8.051 -4.327 1.00 89.69 90 LEU A O 1
ATOM 747 N N . ILE A 1 91 ? 1.422 8.939 -6.277 1.00 90.56 91 ILE A N 1
ATOM 748 C CA . ILE A 1 91 ? 0.146 9.459 -5.765 1.00 90.56 91 ILE A CA 1
ATOM 749 C C . ILE A 1 91 ? -0.707 8.322 -5.194 1.00 90.56 91 ILE A C 1
ATOM 751 O O . ILE A 1 91 ? -1.214 8.436 -4.076 1.00 90.56 91 ILE A O 1
ATOM 755 N N . PHE A 1 92 ? -0.867 7.220 -5.933 1.00 89.44 92 PHE A N 1
ATOM 756 C CA . PHE A 1 92 ? -1.691 6.099 -5.477 1.00 89.44 92 PHE A CA 1
ATOM 757 C C . PHE A 1 92 ? -1.073 5.377 -4.279 1.00 89.44 92 PHE A C 1
ATOM 759 O O . PHE A 1 92 ? -1.800 5.058 -3.333 1.00 89.44 92 PHE A O 1
ATOM 766 N N . ALA A 1 93 ? 0.251 5.191 -4.270 1.00 89.31 93 ALA A N 1
ATOM 767 C CA . ALA A 1 93 ? 0.969 4.616 -3.139 1.00 89.31 93 ALA A CA 1
ATOM 768 C C . ALA A 1 93 ? 0.791 5.471 -1.874 1.00 89.31 93 ALA A C 1
ATOM 770 O O . ALA A 1 93 ? 0.372 4.967 -0.831 1.00 89.31 93 ALA A O 1
ATOM 771 N N . TYR A 1 94 ? 1.022 6.781 -1.970 1.00 89.69 94 TYR A N 1
ATOM 772 C CA . TYR A 1 94 ? 0.857 7.731 -0.870 1.00 89.69 94 TYR A CA 1
ATOM 773 C C . TYR A 1 94 ? -0.577 7.785 -0.343 1.00 89.69 94 TYR A C 1
ATOM 775 O O . TYR A 1 94 ? -0.792 7.796 0.872 1.00 89.69 94 TYR A O 1
ATOM 783 N N . LEU A 1 95 ? -1.570 7.722 -1.228 1.00 89.81 95 LEU A N 1
ATOM 784 C CA . LEU A 1 95 ? -2.976 7.664 -0.833 1.00 89.81 95 LEU A CA 1
ATOM 785 C C . LEU A 1 95 ? -3.284 6.367 -0.061 1.00 89.81 95 LEU A C 1
ATOM 787 O O . LEU A 1 95 ? -3.947 6.406 0.978 1.00 89.81 95 LEU A O 1
ATOM 791 N N . ALA A 1 96 ? -2.742 5.229 -0.508 1.00 90.44 96 ALA A N 1
ATOM 792 C CA . ALA A 1 96 ? -2.829 3.957 0.209 1.00 90.44 96 ALA A CA 1
ATOM 793 C C . ALA A 1 96 ? -2.188 4.022 1.603 1.00 90.44 96 ALA A C 1
ATOM 795 O O . ALA A 1 96 ? -2.837 3.659 2.587 1.00 90.44 96 ALA A O 1
ATOM 796 N N . PHE A 1 97 ? -0.963 4.540 1.716 1.00 89.56 97 PHE A N 1
ATOM 797 C CA . PHE A 1 97 ? -0.267 4.701 2.998 1.00 89.56 97 PHE A CA 1
ATOM 798 C C . PHE A 1 97 ? -1.014 5.636 3.965 1.00 89.56 97 PHE A C 1
ATOM 800 O O . PHE A 1 97 ? -1.177 5.314 5.149 1.00 89.56 97 PHE A O 1
ATOM 807 N N . GLY A 1 98 ? -1.529 6.765 3.472 1.00 89.69 98 GLY A N 1
ATOM 808 C CA . GLY A 1 98 ? -2.307 7.716 4.270 1.00 89.69 98 GLY A CA 1
ATOM 809 C C . GLY A 1 98 ? -3.622 7.123 4.790 1.00 89.69 98 GLY A C 1
ATOM 810 O O . GLY A 1 98 ? -3.992 7.321 5.950 1.00 89.69 98 GLY A O 1
ATOM 811 N N . ALA A 1 99 ? -4.312 6.336 3.963 1.00 88.25 99 ALA A N 1
ATOM 812 C CA . ALA A 1 99 ? -5.541 5.661 4.366 1.00 88.25 99 ALA A CA 1
ATOM 813 C C . ALA A 1 99 ? -5.269 4.471 5.314 1.00 88.25 99 ALA A C 1
ATOM 815 O O . ALA A 1 99 ? -5.982 4.297 6.305 1.00 88.25 99 ALA A O 1
ATOM 816 N N . ALA A 1 100 ? -4.197 3.701 5.086 1.00 90.06 100 ALA A N 1
ATOM 817 C CA . ALA A 1 100 ? -3.787 2.597 5.958 1.00 90.06 100 ALA A CA 1
ATOM 818 C C . ALA A 1 100 ? -3.423 3.081 7.369 1.00 90.06 100 ALA A C 1
ATOM 820 O O . ALA A 1 100 ? -3.858 2.505 8.370 1.00 90.06 100 ALA A O 1
ATOM 821 N N . SER A 1 101 ? -2.667 4.176 7.461 1.00 90.62 101 SER A N 1
ATOM 822 C CA . SER A 1 101 ? -2.314 4.783 8.746 1.00 90.62 101 SER A CA 1
ATOM 823 C C . SER A 1 101 ? -3.555 5.299 9.487 1.00 90.62 101 SER A C 1
ATOM 825 O O . SER A 1 101 ? -3.692 5.053 10.688 1.00 90.62 101 SER A O 1
ATOM 827 N N . LEU A 1 102 ? -4.524 5.894 8.782 1.00 88.38 102 LEU A N 1
ATOM 828 C CA . LEU A 1 102 ? -5.803 6.302 9.370 1.00 88.38 102 LEU A CA 1
ATOM 829 C C . LEU A 1 102 ? -6.593 5.109 9.944 1.00 88.38 102 LEU A C 1
ATOM 831 O O . LEU A 1 102 ? -7.169 5.215 11.029 1.00 88.38 102 LEU A O 1
ATOM 835 N N . LEU A 1 103 ? -6.592 3.950 9.275 1.00 88.88 103 LEU A N 1
ATOM 836 C CA . LEU A 1 103 ? -7.246 2.734 9.786 1.00 88.88 103 LEU A CA 1
ATOM 837 C C . LEU A 1 103 ? -6.638 2.249 11.103 1.00 88.88 103 LEU A C 1
ATOM 839 O O . LEU A 1 103 ? -7.375 1.812 11.991 1.00 88.88 103 LEU A O 1
ATOM 843 N N . ILE A 1 104 ? -5.315 2.343 11.253 1.00 89.06 104 ILE A N 1
ATOM 844 C CA . ILE A 1 104 ? -4.629 1.989 12.501 1.00 89.06 104 ILE A CA 1
ATOM 845 C C . ILE A 1 104 ? -5.079 2.924 13.626 1.00 89.06 104 ILE A C 1
ATOM 847 O O . ILE A 1 104 ? -5.460 2.446 14.696 1.00 89.06 104 ILE A O 1
ATOM 851 N N . VAL A 1 105 ? -5.132 4.238 13.377 1.00 87.94 105 VAL A N 1
ATOM 852 C CA . VAL A 1 105 ? -5.617 5.220 14.364 1.00 87.94 105 VAL A CA 1
ATOM 853 C C . VAL A 1 105 ? -7.051 4.906 14.791 1.00 87.94 105 VAL A C 1
ATOM 855 O O . VAL A 1 105 ? -7.348 4.870 15.985 1.00 87.94 105 VAL A O 1
ATOM 858 N N . LEU A 1 106 ? -7.938 4.609 13.837 1.00 86.19 106 LEU A N 1
ATOM 859 C CA . LEU A 1 106 ? -9.330 4.252 14.124 1.00 86.19 106 LEU A CA 1
ATOM 860 C C . LEU A 1 106 ? -9.440 2.984 14.985 1.00 86.19 106 LEU A C 1
ATOM 862 O O . LEU A 1 106 ? -10.257 2.934 15.907 1.00 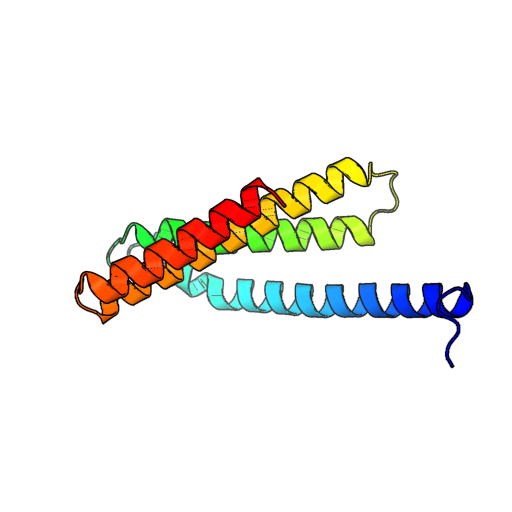86.19 106 LEU A O 1
ATOM 866 N N . ARG A 1 107 ? -8.596 1.974 14.732 1.00 87.38 107 ARG A N 1
ATOM 867 C CA . ARG A 1 107 ? -8.529 0.763 15.565 1.00 87.38 107 ARG A CA 1
ATOM 868 C C . ARG A 1 107 ? -8.038 1.070 16.979 1.00 87.38 107 ARG A C 1
ATOM 870 O O . ARG A 1 107 ? -8.626 0.568 17.933 1.00 87.38 107 ARG A O 1
ATOM 877 N N . ILE A 1 108 ? -7.028 1.927 17.130 1.00 87.81 108 ILE A N 1
ATOM 878 C CA . ILE A 1 108 ? -6.526 2.354 18.446 1.00 87.81 108 ILE A CA 1
ATOM 879 C C . ILE A 1 108 ? -7.633 3.054 19.242 1.00 87.81 108 ILE A C 1
ATOM 881 O O . ILE A 1 108 ? -7.842 2.732 20.411 1.00 87.81 108 ILE A O 1
ATOM 885 N N . VAL A 1 109 ? -8.384 3.959 18.604 1.00 86.69 109 VAL A N 1
ATOM 886 C CA . VAL A 1 109 ? -9.497 4.686 19.242 1.00 86.69 109 VAL A CA 1
ATOM 887 C C . VAL A 1 109 ? -10.569 3.718 19.752 1.00 86.69 109 VAL A C 1
ATOM 889 O O . VAL A 1 109 ? -11.081 3.906 20.858 1.00 86.69 109 VAL A O 1
ATOM 892 N N . ALA A 1 110 ? -10.884 2.682 18.967 1.00 85.56 110 ALA A N 1
ATOM 893 C CA . ALA A 1 110 ? -11.869 1.667 19.328 1.00 85.56 110 ALA A CA 1
ATOM 894 C C . ALA A 1 110 ? -11.410 0.780 20.499 1.00 85.56 110 ALA A C 1
ATOM 896 O O . ALA A 1 110 ? -12.205 0.510 21.394 1.00 85.56 110 ALA A O 1
ATOM 897 N N . ILE A 1 111 ? -10.139 0.355 20.522 1.00 90.06 111 ILE A N 1
ATOM 898 C CA . ILE A 1 111 ? -9.582 -0.503 21.586 1.00 90.06 111 ILE A CA 1
ATOM 899 C C . ILE A 1 111 ? -9.500 0.250 22.916 1.00 90.06 111 ILE A C 1
ATOM 901 O O . ILE A 1 111 ? -9.870 -0.278 23.960 1.00 90.06 111 ILE A O 1
ATOM 905 N N . TRP A 1 112 ? -9.040 1.501 22.884 1.00 86.69 112 TRP A N 1
ATOM 906 C CA . TRP A 1 112 ? -8.796 2.294 24.090 1.00 86.69 112 TRP A CA 1
ATOM 907 C C . TRP A 1 112 ? -10.023 3.053 24.603 1.00 86.69 112 TRP A C 1
ATOM 909 O O . TRP A 1 112 ? -9.870 3.966 25.414 1.00 86.69 112 TRP A O 1
ATOM 919 N N . ASN A 1 113 ? -11.226 2.717 24.122 1.00 83.06 113 ASN A N 1
ATOM 920 C CA . ASN A 1 113 ? -12.489 3.373 24.477 1.00 83.06 113 ASN A CA 1
ATOM 921 C C . ASN A 1 113 ? -12.366 4.912 24.537 1.00 83.06 113 ASN A C 1
ATOM 923 O O . ASN A 1 113 ? -12.798 5.563 25.489 1.00 83.06 113 ASN A O 1
ATOM 927 N N . ARG A 1 114 ? -11.705 5.497 23.526 1.00 76.62 114 ARG A N 1
ATOM 928 C CA . ARG A 1 114 ? -11.459 6.946 23.403 1.00 76.62 114 ARG A CA 1
ATOM 929 C C . ARG A 1 114 ? -10.617 7.581 24.529 1.00 76.62 114 ARG A C 1
ATOM 931 O O . ARG A 1 114 ? -10.765 8.773 24.803 1.00 76.62 114 ARG A O 1
ATOM 938 N N . ASN A 1 115 ? -9.690 6.840 25.145 1.00 86.06 115 ASN A N 1
ATOM 939 C CA . ASN A 1 115 ? -8.688 7.425 26.043 1.00 86.06 115 ASN A CA 1
ATOM 940 C C . ASN A 1 115 ? -7.873 8.507 25.308 1.00 86.06 115 ASN A C 1
ATOM 942 O O . ASN A 1 115 ? -7.164 8.218 24.341 1.00 86.06 115 ASN A O 1
ATOM 946 N N . ARG A 1 116 ? -7.967 9.761 25.771 1.00 83.25 116 ARG A N 1
ATOM 947 C CA . ARG A 1 116 ? -7.445 10.931 25.047 1.00 83.25 116 ARG A CA 1
ATOM 948 C C . ARG A 1 116 ? -5.939 10.864 24.796 1.00 83.25 116 ARG A C 1
ATOM 950 O O . ARG A 1 116 ? -5.498 11.354 23.766 1.00 83.25 116 ARG A O 1
ATOM 957 N N . ILE A 1 117 ? -5.169 10.244 25.694 1.00 87.81 117 ILE A N 1
ATOM 958 C CA . ILE A 1 117 ? -3.706 10.140 25.563 1.00 87.81 117 ILE A CA 1
ATOM 959 C C . ILE A 1 117 ? -3.334 9.226 24.390 1.00 87.81 117 ILE A C 1
ATOM 961 O O . ILE A 1 117 ? -2.578 9.626 23.509 1.00 87.81 117 ILE A O 1
ATOM 965 N N . ALA A 1 118 ? -3.916 8.026 24.334 1.00 86.44 118 ALA A N 1
ATOM 966 C CA . ALA A 1 118 ? -3.666 7.076 23.251 1.00 86.44 118 ALA A CA 1
ATOM 967 C C . ALA A 1 118 ? -4.111 7.641 21.892 1.00 86.44 118 ALA A C 1
ATOM 969 O O . ALA A 1 118 ? -3.408 7.499 20.893 1.00 86.44 118 ALA A O 1
ATOM 970 N N . VAL A 1 119 ? -5.252 8.341 21.868 1.00 88.19 119 VAL A N 1
ATOM 971 C CA . VAL A 1 119 ? -5.753 9.004 20.657 1.00 88.19 119 VAL A CA 1
ATOM 972 C C . VAL A 1 119 ? -4.831 10.146 20.224 1.00 88.19 119 VAL A C 1
ATOM 974 O O . VAL A 1 119 ? -4.552 10.261 19.036 1.00 88.19 119 VAL A O 1
ATOM 977 N N . ALA A 1 120 ? -4.325 10.961 21.154 1.00 88.62 120 ALA A N 1
ATOM 978 C CA . ALA A 1 120 ? -3.419 12.064 20.834 1.00 88.62 120 ALA A CA 1
ATOM 979 C C . ALA A 1 120 ? -2.086 11.571 20.252 1.00 88.62 120 ALA A C 1
ATOM 981 O O . ALA A 1 1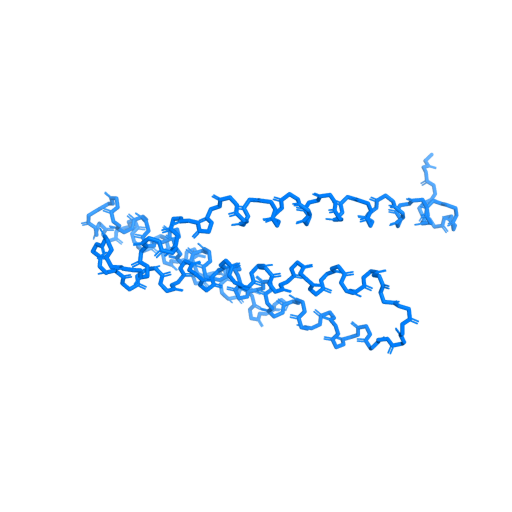20 ? -1.624 12.119 19.255 1.00 88.62 120 ALA A O 1
ATOM 982 N N . ILE A 1 121 ? -1.504 10.507 20.818 1.00 91.00 121 ILE A N 1
ATOM 983 C CA . ILE A 1 121 ? -0.267 9.901 20.299 1.00 91.00 121 ILE A CA 1
ATOM 984 C C . ILE A 1 121 ? -0.493 9.344 18.888 1.00 91.00 121 ILE A C 1
ATOM 986 O O . ILE A 1 121 ? 0.284 9.628 17.979 1.00 91.00 121 ILE A O 1
ATOM 990 N N . ALA A 1 122 ? -1.578 8.591 18.685 1.00 88.69 122 ALA A N 1
ATOM 991 C CA . ALA A 1 122 ? -1.897 8.001 17.387 1.00 88.69 122 ALA A CA 1
ATOM 992 C C . ALA A 1 122 ? -2.201 9.067 16.318 1.00 88.69 122 ALA A C 1
ATOM 994 O O . ALA A 1 122 ? -1.720 8.969 15.191 1.00 88.69 122 ALA A O 1
ATOM 995 N N . ALA A 1 123 ? -2.953 10.111 16.675 1.00 88.12 123 ALA A N 1
ATOM 996 C CA . ALA A 1 123 ? -3.234 11.232 15.783 1.00 88.12 123 ALA A CA 1
ATOM 997 C C . ALA A 1 123 ? -1.965 12.036 15.461 1.00 88.12 123 ALA A C 1
ATOM 999 O O . ALA A 1 123 ? -1.769 12.417 14.313 1.00 88.12 123 ALA A O 1
ATOM 1000 N N . GLY A 1 124 ? -1.080 12.244 16.441 1.00 90.56 124 GLY A N 1
ATOM 1001 C CA . GLY A 1 124 ? 0.218 12.882 16.228 1.00 90.56 124 GLY A CA 1
ATOM 1002 C C . GLY A 1 124 ? 1.085 12.099 15.243 1.00 90.56 124 GLY A C 1
ATOM 1003 O O . GLY A 1 124 ? 1.590 12.675 14.287 1.00 90.56 124 GLY A O 1
ATOM 1004 N N . ALA A 1 125 ? 1.186 10.777 15.410 1.00 89.00 125 ALA A N 1
ATOM 1005 C CA . ALA A 1 125 ? 1.916 9.917 14.478 1.00 89.00 125 ALA A CA 1
ATOM 1006 C C . ALA A 1 125 ? 1.344 9.978 13.050 1.00 89.00 125 ALA A C 1
ATOM 1008 O O . ALA A 1 125 ? 2.100 10.022 12.079 1.00 89.00 125 ALA A O 1
ATOM 1009 N N . TRP A 1 126 ? 0.015 10.028 12.917 1.00 89.81 126 TRP A N 1
ATOM 1010 C CA . TRP A 1 126 ? -0.648 10.175 11.622 1.00 89.81 126 TRP A CA 1
ATOM 1011 C C . TRP A 1 126 ? -0.380 11.536 10.971 1.00 89.81 126 TRP A C 1
ATOM 1013 O O . TRP A 1 126 ? -0.024 11.590 9.797 1.00 89.81 126 TRP A O 1
ATOM 1023 N N . LEU A 1 127 ? -0.468 12.630 11.731 1.00 87.62 127 LEU A N 1
ATOM 1024 C CA . LEU A 1 127 ? -0.158 13.973 11.232 1.00 87.62 127 LEU A CA 1
ATOM 1025 C C . LEU A 1 127 ? 1.301 14.097 10.791 1.00 87.62 127 LEU A C 1
ATOM 1027 O O . LEU A 1 127 ? 1.571 14.701 9.757 1.00 87.62 127 LEU A O 1
ATOM 1031 N N . THR A 1 128 ? 2.231 13.487 11.526 1.00 88.62 128 THR A N 1
ATOM 1032 C CA . THR A 1 128 ? 3.641 13.421 11.129 1.00 88.62 128 THR A CA 1
ATOM 1033 C C . THR A 1 128 ? 3.802 12.674 9.808 1.00 88.62 128 THR A C 1
ATOM 1035 O O . THR A 1 128 ? 4.493 13.161 8.919 1.00 88.62 128 THR A O 1
ATOM 1038 N N . ASN A 1 129 ? 3.126 11.531 9.642 1.00 87.69 129 ASN A N 1
ATOM 1039 C CA . ASN A 1 129 ? 3.161 10.763 8.398 1.00 87.69 129 ASN A CA 1
ATOM 1040 C C . ASN A 1 129 ? 2.661 11.595 7.203 1.00 87.69 129 ASN A C 1
ATOM 1042 O O . ASN A 1 129 ? 3.364 11.693 6.204 1.00 87.69 129 ASN A O 1
ATOM 1046 N N . ILE A 1 130 ? 1.519 12.276 7.348 1.00 86.25 130 ILE A N 1
ATOM 1047 C CA . ILE A 1 130 ? 0.979 13.185 6.324 1.00 86.25 130 ILE A CA 1
ATOM 1048 C C . ILE A 1 130 ? 1.934 14.357 6.052 1.00 86.25 130 ILE A C 1
ATOM 1050 O O . ILE A 1 130 ? 2.135 14.736 4.902 1.00 86.25 130 ILE A O 1
ATOM 1054 N N . GLY A 1 131 ? 2.548 14.923 7.094 1.00 85.81 131 GLY A N 1
ATOM 1055 C CA . GLY A 1 131 ? 3.499 16.028 6.968 1.00 85.81 131 GLY A CA 1
ATOM 1056 C C . GLY A 1 131 ? 4.732 15.659 6.143 1.00 85.81 131 GLY A C 1
ATOM 1057 O O . GLY A 1 131 ? 5.128 16.431 5.267 1.00 85.81 131 GLY A O 1
ATOM 1058 N N . PHE A 1 132 ? 5.289 14.466 6.375 1.00 84.62 132 PHE A N 1
ATOM 1059 C CA . PHE A 1 132 ? 6.373 13.914 5.559 1.00 84.62 132 PHE A CA 1
ATOM 1060 C C . PHE A 1 132 ? 5.920 13.616 4.129 1.00 84.62 132 PHE A C 1
ATOM 1062 O O . PHE A 1 132 ? 6.665 13.892 3.199 1.00 84.62 132 PHE A O 1
ATOM 1069 N N . LEU A 1 133 ? 4.694 13.124 3.947 1.00 79.06 133 LEU A N 1
ATOM 1070 C CA . LEU A 1 133 ? 4.133 12.815 2.629 1.00 79.06 133 LEU A CA 1
ATOM 1071 C C . LEU A 1 133 ? 4.003 14.049 1.720 1.00 79.06 133 LEU A C 1
ATOM 1073 O O . LEU A 1 133 ? 4.100 13.929 0.508 1.00 79.06 133 LEU A O 1
ATOM 1077 N N . ILE A 1 134 ? 3.743 15.226 2.300 1.00 80.38 134 ILE A N 1
ATOM 1078 C CA . ILE A 1 134 ? 3.561 16.484 1.554 1.00 80.38 134 ILE A CA 1
ATOM 1079 C C . ILE A 1 134 ? 4.906 17.120 1.164 1.00 80.38 134 ILE A C 1
ATOM 1081 O O . ILE A 1 134 ? 4.968 17.852 0.181 1.00 80.38 134 ILE A O 1
ATOM 1085 N N . HIS A 1 135 ? 5.964 16.875 1.942 1.00 76.19 135 HIS A N 1
ATOM 1086 C CA . HIS A 1 135 ? 7.293 17.462 1.715 1.00 76.19 135 HIS A CA 1
ATOM 1087 C C . HIS A 1 135 ? 8.286 16.510 1.030 1.00 76.19 135 HIS A C 1
ATOM 1089 O O . HIS A 1 135 ? 9.394 16.945 0.714 1.00 76.19 135 HIS A O 1
ATOM 1095 N N . GLY A 1 136 ? 7.923 15.234 0.872 1.00 56.91 136 GLY A N 1
ATOM 1096 C CA . GLY A 1 136 ? 8.747 14.184 0.269 1.00 56.91 136 GLY A CA 1
ATOM 1097 C C . GLY A 1 136 ? 8.588 14.054 -1.237 1.00 56.91 136 GLY A C 1
ATOM 1098 O O . GLY A 1 136 ? 7.509 14.404 -1.762 1.00 56.91 136 GLY A O 1
#

Foldseek 3Di:
DDDCPPPVNVVVVVVVVLVVLVVVLVVLVVVCVVCVVVLVCVVVPVDDDDPLVVLVVLLSVLVNVLSVLSVCVVPDPDDDPPVVSVVSSLVSNLSNVLSVLVSVLVVQCVVVVNPPVSNVVSVVVSVVSVVVSVVD

pLDDT: mean 84.91, std 7.09, range [56.91, 93.75]

Organism: NCBI:txid376703